Protein AF-A0A2V7XRM6-F1 (afdb_monomer_lite)

Radius of gyration: 22.79 Å; chains: 1; bounding box: 56×53×59 Å

Sequence (124 aa):
MPLRDEDVHMRMMQILADRYPNARVGYSDHTVGLLAPAVAAAAGARVIEKHITLDRATPVRNFQKKGRYLGTDHVLSLEPAELAEMVRNIRLIETMLGDRQWRRSAGELKLREFLRARFHQDAS

pLDDT: mean 89.22, std 11.48, range [47.28, 98.62]

Structure (mmCIF, N/CA/C/O backbone):
data_AF-A0A2V7XRM6-F1
#
_entry.id   AF-A0A2V7XRM6-F1
#
loop_
_atom_site.group_PDB
_atom_site.id
_atom_site.type_symbol
_atom_site.label_atom_id
_atom_site.label_alt_id
_atom_site.label_comp_id
_atom_site.label_asym_id
_atom_site.label_entity_id
_atom_site.label_seq_id
_atom_site.pdbx_PDB_ins_code
_atom_site.Cartn_x
_atom_site.Cartn_y
_atom_site.Cartn_z
_atom_site.occupancy
_atom_site.B_iso_or_equiv
_atom_site.auth_seq_id
_atom_site.auth_comp_id
_atom_site.auth_asym_id
_atom_site.auth_atom_id
_atom_site.pdbx_PDB_model_num
ATOM 1 N N . MET A 1 1 ? 3.335 -8.779 -19.206 1.00 66.06 1 MET A N 1
ATOM 2 C CA . MET A 1 1 ? 2.170 -7.880 -19.390 1.00 66.06 1 MET A CA 1
ATOM 3 C C . MET A 1 1 ? 1.652 -7.512 -18.009 1.00 66.06 1 MET A C 1
ATOM 5 O O . MET A 1 1 ? 1.792 -8.358 -17.133 1.00 66.06 1 MET A O 1
ATOM 9 N N . PRO A 1 2 ? 1.148 -6.287 -17.785 1.00 82.81 2 PRO A N 1
ATOM 10 C CA . PRO A 1 2 ? 0.633 -5.901 -16.473 1.00 82.81 2 PRO A CA 1
ATOM 11 C C . PRO A 1 2 ? -0.606 -6.713 -16.101 1.00 82.81 2 PRO A C 1
ATOM 13 O O . PRO A 1 2 ? -1.366 -7.121 -16.982 1.00 82.81 2 PRO A O 1
ATOM 16 N N . LEU A 1 3 ? -0.809 -6.913 -14.799 1.00 89.31 3 LEU A N 1
ATOM 17 C CA . LEU A 1 3 ? -2.057 -7.450 -14.265 1.00 89.31 3 LEU A CA 1
ATOM 18 C C . LEU A 1 3 ? -3.174 -6.424 -14.493 1.00 89.31 3 LEU A C 1
ATOM 20 O O . LEU A 1 3 ? -2.994 -5.247 -14.176 1.00 89.31 3 LEU A O 1
ATOM 24 N N . ARG A 1 4 ? -4.303 -6.859 -15.060 1.00 93.19 4 ARG A N 1
ATOM 25 C CA . ARG A 1 4 ? -5.484 -6.005 -15.246 1.00 93.19 4 ARG A CA 1
ATOM 26 C C . ARG A 1 4 ? -6.198 -5.819 -13.915 1.00 93.19 4 ARG A C 1
ATOM 28 O O . ARG A 1 4 ? -6.246 -6.748 -13.113 1.00 93.19 4 ARG A O 1
ATOM 35 N N . ASP A 1 5 ? -6.818 -4.660 -13.724 1.00 93.56 5 ASP A N 1
ATOM 36 C CA . ASP A 1 5 ? -7.482 -4.304 -12.463 1.00 93.56 5 ASP A CA 1
ATOM 37 C C . ASP A 1 5 ? -8.573 -5.308 -12.053 1.00 93.56 5 ASP A C 1
ATOM 39 O O . ASP A 1 5 ? -8.703 -5.659 -10.882 1.00 93.56 5 ASP A O 1
ATOM 43 N N . GLU A 1 6 ? -9.319 -5.826 -13.029 1.00 95.94 6 GLU A N 1
ATOM 44 C CA . GLU A 1 6 ? -10.367 -6.837 -12.838 1.00 95.94 6 GLU A CA 1
ATOM 45 C C . GLU A 1 6 ? -9.845 -8.192 -12.328 1.00 95.94 6 GLU A C 1
ATOM 47 O O . GLU A 1 6 ? -10.576 -8.902 -11.642 1.00 95.94 6 GLU A O 1
ATOM 52 N N . ASP A 1 7 ? -8.569 -8.511 -12.568 1.00 95.81 7 ASP A N 1
ATOM 53 C CA . ASP A 1 7 ? -7.941 -9.778 -12.168 1.00 95.81 7 ASP A CA 1
ATOM 54 C C . ASP A 1 7 ? -7.197 -9.685 -10.817 1.00 95.81 7 ASP A C 1
ATOM 56 O O . ASP A 1 7 ? -6.658 -10.675 -10.325 1.00 95.81 7 ASP A O 1
ATOM 60 N N . VAL A 1 8 ? -7.144 -8.501 -10.194 1.00 95.19 8 VAL A N 1
ATOM 61 C CA . VAL A 1 8 ? -6.350 -8.234 -8.977 1.00 95.19 8 VAL A CA 1
ATOM 62 C C . VAL A 1 8 ? -6.817 -9.040 -7.762 1.00 95.19 8 VAL A C 1
ATOM 64 O O . VAL A 1 8 ? -6.008 -9.460 -6.937 1.00 95.19 8 VAL A O 1
ATOM 67 N N . HIS A 1 9 ? -8.130 -9.231 -7.616 1.00 94.75 9 HIS A N 1
ATOM 68 C CA . HIS A 1 9 ? -8.739 -10.067 -6.571 1.00 94.75 9 HIS A CA 1
ATOM 69 C C . HIS A 1 9 ? -8.218 -9.825 -5.131 1.00 94.75 9 HIS A C 1
ATOM 71 O O . HIS A 1 9 ? -8.052 -10.758 -4.344 1.00 94.75 9 HIS A O 1
ATOM 7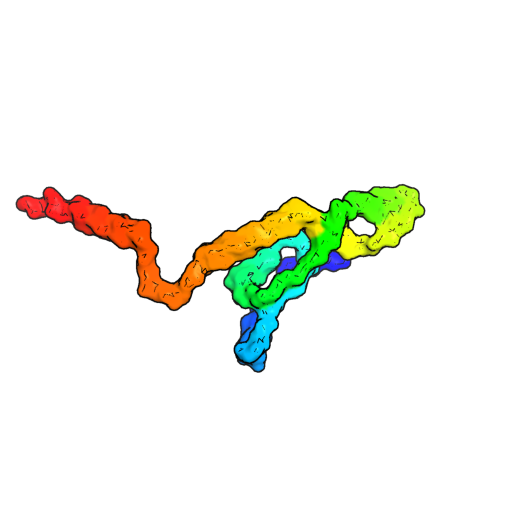7 N N . MET A 1 10 ? -8.037 -8.564 -4.717 1.00 94.50 10 MET A N 1
ATOM 78 C CA . MET A 1 10 ? -7.475 -8.202 -3.397 1.00 94.50 10 MET A CA 1
ATOM 79 C C . MET A 1 10 ? -8.197 -8.784 -2.173 1.00 94.50 10 MET A C 1
ATOM 81 O O . MET A 1 10 ? -7.577 -8.955 -1.123 1.00 94.50 10 MET A O 1
ATOM 85 N N . ARG A 1 11 ? -9.489 -9.128 -2.281 1.00 95.94 11 ARG A N 1
ATOM 86 C CA . ARG A 1 11 ? -10.231 -9.799 -1.195 1.00 95.94 11 ARG A CA 1
ATOM 87 C C . ARG A 1 11 ? -9.639 -11.161 -0.820 1.00 95.94 11 ARG A C 1
ATOM 89 O O . ARG A 1 11 ? -9.872 -11.624 0.294 1.00 95.94 11 ARG A O 1
ATOM 96 N N . MET A 1 12 ? -8.820 -11.765 -1.682 1.00 96.06 12 MET A N 1
ATOM 97 C CA . MET A 1 12 ? -8.066 -12.974 -1.350 1.00 96.06 12 MET A CA 1
ATOM 98 C C . MET A 1 12 ? -7.184 -12.799 -0.112 1.00 96.06 12 MET A C 1
ATOM 100 O O . MET A 1 12 ? -7.014 -13.757 0.635 1.00 96.06 12 MET A O 1
ATOM 104 N N . MET A 1 13 ? -6.695 -11.587 0.175 1.00 97.19 13 MET A N 1
ATOM 105 C CA . MET A 1 13 ? -5.936 -11.338 1.403 1.00 97.19 13 MET A CA 1
ATOM 106 C C . MET A 1 13 ? -6.758 -11.602 2.669 1.00 97.19 13 MET A C 1
ATOM 108 O O . MET A 1 13 ? -6.229 -12.156 3.628 1.00 97.19 13 MET A O 1
ATOM 112 N N . GLN A 1 14 ? -8.048 -11.251 2.668 1.00 96.00 14 GLN A N 1
ATOM 113 C CA . GLN A 1 14 ? -8.943 -11.493 3.806 1.00 96.00 14 GLN A CA 1
ATOM 114 C C . GLN A 1 14 ? -9.182 -12.993 3.982 1.00 96.00 14 GLN A C 1
ATOM 116 O O . GLN A 1 14 ? -9.004 -13.519 5.072 1.00 96.00 14 GLN A O 1
ATOM 121 N N . ILE A 1 15 ? -9.449 -13.702 2.880 1.00 97.12 15 ILE A N 1
ATOM 122 C CA . ILE A 1 15 ? -9.617 -15.163 2.884 1.00 97.12 15 ILE A CA 1
ATOM 123 C C . ILE A 1 15 ? -8.363 -15.863 3.430 1.00 97.12 15 ILE A C 1
ATOM 125 O O . ILE A 1 15 ? -8.467 -16.808 4.213 1.00 97.12 15 ILE A O 1
ATOM 129 N N . LEU A 1 16 ? -7.170 -15.412 3.028 1.00 97.19 16 LEU A N 1
ATOM 130 C CA . LEU A 1 16 ? -5.907 -15.953 3.530 1.00 97.19 16 LEU A CA 1
ATOM 131 C C . LEU A 1 16 ? -5.695 -15.632 5.012 1.00 97.19 16 LEU A C 1
ATOM 133 O O . LEU A 1 16 ? -5.226 -16.499 5.744 1.00 97.19 16 LEU A O 1
ATOM 137 N N . ALA A 1 17 ? -6.054 -14.429 5.461 1.00 96.31 17 ALA A N 1
ATOM 138 C CA . ALA A 1 17 ? -5.926 -14.038 6.861 1.00 96.31 17 ALA A CA 1
ATOM 139 C C . ALA A 1 17 ? -6.861 -14.863 7.758 1.00 96.31 17 ALA A C 1
ATOM 141 O O . ALA A 1 17 ? -6.432 -15.341 8.805 1.00 96.31 17 ALA A O 1
ATOM 142 N N . ASP A 1 18 ? -8.096 -15.101 7.311 1.00 96.81 18 ASP A N 1
ATOM 143 C CA . ASP A 1 18 ? -9.075 -15.923 8.026 1.00 96.81 18 ASP A CA 1
ATOM 144 C C . ASP A 1 18 ? -8.635 -17.392 8.092 1.00 96.81 18 ASP A C 1
ATOM 146 O O . ASP A 1 18 ? -8.766 -18.049 9.126 1.00 96.81 18 ASP A O 1
ATOM 150 N N . ARG A 1 19 ? -8.078 -17.923 6.994 1.00 98.00 19 ARG A N 1
ATOM 151 C CA . ARG A 1 19 ? -7.600 -19.312 6.928 1.00 98.00 19 ARG A CA 1
ATOM 152 C C . ARG A 1 19 ? -6.309 -19.538 7.713 1.00 98.00 19 ARG A C 1
ATOM 154 O O . ARG A 1 19 ? -6.109 -20.628 8.246 1.00 98.00 19 ARG A O 1
ATOM 161 N N . TYR A 1 20 ? -5.437 -18.536 7.775 1.00 97.38 20 TYR A N 1
ATOM 162 C CA . TYR A 1 20 ? -4.132 -18.615 8.425 1.00 97.38 20 TYR A CA 1
ATOM 163 C C . TYR A 1 20 ? -3.979 -17.487 9.458 1.00 97.38 20 TYR A C 1
ATOM 165 O O . TYR A 1 20 ? -3.164 -16.584 9.263 1.00 97.38 20 TYR A O 1
ATOM 173 N N . PRO A 1 21 ? -4.703 -17.543 10.593 1.00 95.44 21 PRO A N 1
ATOM 174 C CA . PRO A 1 21 ? -4.791 -16.429 11.546 1.00 95.44 21 PRO A CA 1
ATOM 175 C C . PRO A 1 21 ? -3.453 -16.049 12.200 1.00 95.44 21 PRO A C 1
ATOM 177 O O . PRO A 1 21 ? -3.292 -14.932 12.685 1.00 95.44 21 PRO A O 1
ATOM 180 N N . ASN A 1 22 ? -2.476 -16.961 12.193 1.00 96.69 22 ASN A N 1
ATOM 181 C CA . ASN A 1 22 ? -1.135 -16.727 12.734 1.00 96.69 22 ASN A CA 1
ATOM 182 C C . ASN A 1 22 ? -0.122 -16.252 11.674 1.00 96.69 22 ASN A C 1
ATOM 184 O O . ASN A 1 22 ? 1.024 -15.954 12.011 1.00 96.69 22 ASN A O 1
ATOM 188 N N . ALA A 1 23 ? -0.508 -16.199 10.395 1.00 96.19 23 ALA A N 1
ATOM 189 C CA . ALA A 1 23 ? 0.355 -15.758 9.308 1.00 96.19 23 ALA A CA 1
ATOM 190 C C . ALA A 1 23 ? 0.183 -14.259 9.032 1.00 96.19 23 ALA A C 1
ATOM 192 O O . ALA A 1 23 ? -0.901 -13.687 9.144 1.00 96.19 23 ALA A O 1
ATOM 193 N N . ARG A 1 24 ? 1.271 -13.607 8.614 1.00 96.50 24 ARG A N 1
ATOM 194 C CA . ARG A 1 24 ? 1.213 -12.239 8.090 1.00 96.50 24 ARG A CA 1
ATOM 195 C C . ARG A 1 24 ? 0.893 -12.303 6.603 1.00 96.50 24 ARG A C 1
ATOM 197 O O . ARG A 1 24 ? 1.717 -12.766 5.823 1.00 96.50 24 ARG A O 1
ATOM 204 N N . VAL A 1 25 ? -0.284 -11.819 6.220 1.00 97.94 25 VAL A N 1
ATOM 205 C CA . VAL A 1 25 ? -0.695 -11.744 4.814 1.00 97.94 25 VAL A CA 1
ATOM 206 C C . VAL A 1 25 ? -0.215 -10.431 4.201 1.00 97.94 25 VAL A C 1
ATOM 208 O O . VAL A 1 25 ? -0.394 -9.365 4.789 1.00 97.94 25 VAL A O 1
ATOM 211 N N . GLY A 1 26 ? 0.412 -10.514 3.031 1.00 97.56 26 GLY A N 1
ATOM 212 C CA . GLY A 1 26 ? 0.855 -9.371 2.235 1.00 97.56 26 GLY A CA 1
ATOM 213 C C . GLY A 1 26 ? 0.271 -9.391 0.824 1.00 97.56 26 GLY A C 1
ATOM 214 O O . GLY A 1 26 ? -0.566 -10.234 0.503 1.00 97.56 26 GLY A O 1
ATOM 215 N N . TYR A 1 27 ? 0.737 -8.468 -0.011 1.00 97.62 27 TYR A N 1
ATOM 216 C CA . TYR A 1 27 ? 0.345 -8.326 -1.410 1.00 97.62 27 TYR A CA 1
ATOM 217 C C . TYR A 1 27 ? 1.586 -8.108 -2.281 1.00 97.62 27 TYR A C 1
ATOM 219 O O . TYR A 1 27 ? 2.364 -7.193 -2.018 1.00 97.62 27 TYR A O 1
ATOM 227 N N . SER A 1 28 ? 1.770 -8.943 -3.303 1.00 95.94 28 SER A N 1
ATOM 228 C CA . SER A 1 28 ? 2.782 -8.729 -4.343 1.00 95.94 28 SER A CA 1
ATOM 229 C C . SER A 1 28 ? 2.090 -8.226 -5.602 1.00 95.94 28 SER A C 1
ATOM 231 O O . SER A 1 28 ? 1.108 -8.817 -6.055 1.00 95.94 28 SER A O 1
ATOM 233 N N . ASP A 1 29 ? 2.544 -7.082 -6.106 1.00 94.44 29 ASP A N 1
ATOM 234 C CA . ASP A 1 29 ? 1.805 -6.284 -7.071 1.00 94.44 29 ASP A CA 1
ATOM 235 C C . ASP A 1 29 ? 2.466 -6.227 -8.453 1.00 94.44 29 ASP A C 1
ATOM 237 O O . ASP A 1 29 ? 3.616 -5.812 -8.602 1.00 94.44 29 ASP A O 1
ATOM 241 N N . HIS A 1 30 ? 1.672 -6.521 -9.485 1.00 92.62 30 HIS A N 1
ATOM 242 C CA . HIS A 1 30 ? 2.064 -6.463 -10.899 1.00 92.62 30 HIS A CA 1
ATOM 243 C C . HIS A 1 30 ? 1.159 -5.544 -11.745 1.00 92.62 30 HIS A C 1
ATOM 245 O O . HIS A 1 30 ? 1.177 -5.604 -12.978 1.00 92.62 30 HIS A O 1
ATOM 251 N N . THR A 1 31 ? 0.347 -4.702 -11.099 1.00 92.75 31 THR A N 1
ATOM 252 C CA . THR A 1 31 ? -0.478 -3.678 -11.766 1.00 92.75 31 THR A CA 1
ATOM 253 C C . THR A 1 31 ? 0.350 -2.464 -12.201 1.00 92.75 31 THR A C 1
ATOM 255 O O . THR A 1 31 ? 1.510 -2.307 -11.808 1.00 92.75 31 THR A O 1
ATOM 258 N N . VAL A 1 32 ? -0.230 -1.571 -13.006 1.00 90.50 32 VAL A N 1
ATOM 259 C CA . VAL A 1 32 ? 0.407 -0.291 -13.357 1.00 90.50 32 VAL A CA 1
ATOM 260 C C . VAL A 1 32 ? 0.117 0.760 -12.283 1.00 90.50 32 VAL A C 1
ATOM 262 O O . VAL A 1 32 ? -1.016 0.922 -11.838 1.00 90.50 32 VAL A O 1
ATOM 265 N N . GLY A 1 33 ? 1.143 1.525 -11.908 1.00 92.00 33 GLY A N 1
ATOM 266 C CA . GLY A 1 33 ? 1.000 2.664 -11.003 1.00 92.00 33 GLY A CA 1
ATOM 267 C C . GLY A 1 33 ? 0.922 2.282 -9.524 1.00 92.00 33 GLY A C 1
ATOM 268 O O . GLY A 1 33 ? 1.470 1.266 -9.094 1.00 92.00 33 GLY A O 1
ATOM 269 N N . LEU A 1 34 ? 0.290 3.165 -8.743 1.00 96.56 34 LEU A N 1
ATOM 270 C CA . LEU A 1 34 ? 0.379 3.195 -7.275 1.00 96.56 34 LEU A CA 1
ATOM 271 C C . LEU A 1 34 ? -0.941 2.887 -6.558 1.00 96.56 34 LEU A C 1
ATOM 273 O O . LEU A 1 34 ? -0.968 2.809 -5.328 1.00 96.56 34 LEU A O 1
ATOM 277 N N . LEU A 1 35 ? -2.033 2.715 -7.306 1.00 96.75 35 LEU A N 1
ATOM 278 C CA . LEU A 1 35 ? -3.353 2.513 -6.718 1.00 96.75 35 LEU A CA 1
ATOM 279 C C . LEU A 1 35 ? -3.441 1.164 -6.002 1.00 96.75 35 LEU A C 1
ATOM 281 O O . LEU A 1 35 ? -3.889 1.112 -4.859 1.00 96.75 35 LEU A O 1
ATOM 285 N N . ALA A 1 36 ? -2.978 0.082 -6.632 1.00 96.50 36 ALA A N 1
ATOM 286 C CA . ALA A 1 36 ? -3.095 -1.236 -6.027 1.00 96.50 36 ALA A CA 1
ATOM 287 C C . ALA A 1 36 ? -2.300 -1.376 -4.707 1.00 96.50 36 ALA A C 1
ATOM 289 O O . ALA A 1 36 ? -2.881 -1.833 -3.722 1.00 96.50 36 ALA A O 1
ATOM 290 N N . PRO A 1 37 ? -1.039 -0.908 -4.598 1.00 97.31 37 PRO A N 1
ATOM 291 C CA . PRO A 1 37 ? -0.313 -0.874 -3.326 1.00 97.31 37 PRO A CA 1
ATOM 292 C C . PRO A 1 37 ? -1.047 -0.085 -2.234 1.00 97.31 37 PRO A C 1
ATOM 294 O O . PRO A 1 37 ? -1.123 -0.528 -1.088 1.00 97.31 37 PRO A O 1
ATOM 297 N N . ALA A 1 38 ? -1.632 1.065 -2.586 1.00 97.88 38 ALA A N 1
ATOM 298 C CA . ALA A 1 38 ? -2.402 1.883 -1.653 1.00 97.88 38 ALA A CA 1
ATOM 299 C C . ALA A 1 38 ? -3.650 1.144 -1.141 1.00 97.88 38 ALA A C 1
ATOM 301 O O . ALA A 1 38 ? -3.885 1.075 0.068 1.00 97.88 38 ALA A O 1
ATOM 302 N N . VAL A 1 39 ? -4.423 0.530 -2.041 1.00 97.44 39 VAL A N 1
ATOM 303 C CA . VAL A 1 39 ? -5.606 -0.257 -1.663 1.00 97.44 39 VAL A CA 1
ATOM 304 C C . VAL A 1 39 ? -5.205 -1.476 -0.833 1.00 97.44 39 VAL A C 1
ATOM 306 O O . VAL A 1 39 ? -5.875 -1.779 0.152 1.00 97.44 39 VAL A O 1
ATOM 309 N N . ALA A 1 40 ? -4.092 -2.140 -1.155 1.00 97.81 40 ALA A N 1
ATOM 310 C CA . ALA A 1 40 ? -3.600 -3.273 -0.381 1.00 97.81 40 ALA A CA 1
ATOM 311 C C . ALA A 1 40 ? -3.238 -2.879 1.060 1.00 97.81 40 ALA A C 1
ATOM 313 O O . ALA A 1 40 ? -3.622 -3.579 2.001 1.00 97.81 40 ALA A O 1
ATOM 314 N N . ALA A 1 41 ? -2.566 -1.737 1.246 1.00 97.69 41 ALA A N 1
ATOM 315 C CA . ALA A 1 41 ? -2.273 -1.190 2.571 1.00 97.69 41 ALA A CA 1
ATOM 316 C C . ALA A 1 41 ? -3.564 -0.913 3.354 1.00 97.69 41 ALA A C 1
ATOM 318 O O . ALA A 1 41 ? -3.708 -1.364 4.492 1.00 97.69 41 ALA A O 1
ATOM 319 N N . ALA A 1 42 ? -4.537 -0.250 2.720 1.00 96.69 42 ALA A N 1
ATOM 320 C CA . ALA A 1 42 ? -5.840 0.031 3.322 1.00 96.69 42 ALA A CA 1
ATOM 321 C C . ALA A 1 42 ? -6.618 -1.250 3.676 1.00 96.69 42 ALA A C 1
ATOM 323 O O . ALA A 1 42 ? -7.308 -1.305 4.693 1.00 96.69 42 ALA A O 1
ATOM 324 N N . ALA A 1 43 ? -6.474 -2.303 2.869 1.00 95.25 43 ALA A N 1
ATOM 325 C CA . ALA A 1 43 ? -7.094 -3.607 3.080 1.00 95.25 43 ALA A CA 1
ATOM 326 C C . ALA A 1 43 ? -6.387 -4.467 4.147 1.00 95.25 43 ALA A C 1
ATOM 328 O O . ALA A 1 43 ? -6.862 -5.561 4.457 1.00 95.25 43 ALA A O 1
ATOM 329 N N . GLY A 1 44 ? -5.289 -3.980 4.736 1.00 93.88 44 GLY A N 1
ATOM 330 C CA . GLY A 1 44 ? -4.612 -4.616 5.864 1.00 93.88 44 GLY A CA 1
ATOM 331 C C . GLY A 1 44 ? -3.394 -5.467 5.504 1.00 93.88 44 GLY A C 1
ATOM 332 O O . GLY A 1 44 ? -2.922 -6.212 6.368 1.00 93.88 44 GLY A O 1
ATOM 333 N N . ALA A 1 45 ? -2.862 -5.352 4.281 1.00 97.44 45 ALA A N 1
ATOM 334 C CA . ALA A 1 45 ? -1.615 -6.011 3.899 1.00 97.44 45 ALA A CA 1
ATOM 335 C C . ALA A 1 45 ? -0.485 -5.667 4.887 1.00 97.44 45 ALA A C 1
ATOM 337 O O . ALA A 1 45 ? -0.278 -4.512 5.257 1.00 97.44 45 ALA A O 1
ATOM 338 N N . ARG A 1 46 ? 0.258 -6.684 5.330 1.00 96.62 46 ARG A N 1
ATOM 339 C CA . ARG A 1 46 ? 1.400 -6.543 6.254 1.00 96.62 46 ARG A CA 1
ATOM 340 C C . ARG A 1 46 ? 2.732 -6.359 5.544 1.00 96.62 46 ARG A C 1
ATOM 342 O O . ARG A 1 46 ? 3.685 -5.888 6.155 1.00 96.62 46 ARG A O 1
ATOM 349 N N . VAL A 1 47 ? 2.791 -6.758 4.282 1.00 97.56 47 VAL A N 1
ATOM 350 C CA . VAL A 1 47 ? 3.941 -6.613 3.393 1.00 97.56 47 VAL A CA 1
ATOM 351 C C . VAL A 1 47 ? 3.393 -6.245 2.023 1.00 97.56 47 VAL A C 1
ATOM 353 O O . VAL A 1 47 ? 2.382 -6.808 1.605 1.00 97.56 47 VAL A O 1
ATOM 356 N N . ILE A 1 48 ? 4.043 -5.301 1.350 1.00 98.06 48 ILE A N 1
ATOM 357 C CA . ILE A 1 48 ? 3.751 -4.948 -0.037 1.00 98.06 48 ILE A CA 1
ATOM 358 C C . ILE A 1 48 ? 5.041 -5.107 -0.829 1.00 98.06 48 ILE A C 1
ATOM 360 O O . ILE A 1 48 ? 6.072 -4.552 -0.448 1.00 98.06 48 ILE A O 1
ATOM 364 N N . GLU A 1 49 ? 4.971 -5.858 -1.919 1.00 97.06 49 GLU A N 1
ATOM 365 C CA . GLU A 1 49 ? 6.067 -6.063 -2.857 1.00 97.06 49 GLU A CA 1
ATOM 366 C C . GLU A 1 49 ? 5.722 -5.421 -4.203 1.00 97.06 49 GLU A C 1
ATOM 368 O O . GLU A 1 49 ? 4.593 -5.521 -4.686 1.00 97.06 49 GLU A O 1
ATOM 373 N N . LYS A 1 50 ? 6.700 -4.729 -4.792 1.00 94.56 50 LYS A N 1
ATOM 374 C CA . LYS A 1 50 ? 6.584 -4.058 -6.085 1.00 94.56 50 LYS A CA 1
ATOM 375 C C . LYS A 1 50 ? 7.953 -4.049 -6.753 1.00 94.56 50 LYS A C 1
ATOM 377 O O . LYS A 1 50 ? 8.960 -3.788 -6.093 1.00 94.56 50 LYS A O 1
ATOM 382 N N . HIS A 1 51 ? 7.997 -4.309 -8.055 1.00 92.81 51 HIS A N 1
ATOM 383 C CA . HIS A 1 51 ? 9.245 -4.222 -8.809 1.00 92.81 51 HIS A CA 1
ATOM 384 C C . HIS A 1 51 ? 9.699 -2.763 -8.951 1.00 92.81 51 HIS A C 1
ATOM 386 O O . HIS A 1 51 ? 8.874 -1.859 -9.109 1.00 92.81 51 HIS A O 1
ATOM 392 N N . ILE A 1 52 ? 11.015 -2.541 -8.921 1.00 92.69 52 ILE A N 1
ATOM 393 C CA . ILE A 1 52 ? 11.629 -1.218 -9.071 1.00 92.69 52 ILE A CA 1
ATOM 394 C C . ILE A 1 52 ? 12.722 -1.242 -10.138 1.00 92.69 52 ILE A C 1
ATOM 396 O O . ILE A 1 52 ? 13.386 -2.255 -10.358 1.00 92.69 52 ILE A O 1
ATOM 400 N N . THR A 1 53 ? 12.937 -0.107 -10.791 1.00 90.94 53 THR A N 1
ATOM 401 C CA . THR A 1 53 ? 14.016 0.083 -11.755 1.00 90.94 53 THR A CA 1
ATOM 402 C C . THR A 1 53 ? 14.599 1.485 -11.635 1.00 90.94 53 THR A C 1
ATOM 404 O O . THR A 1 53 ? 13.941 2.395 -11.145 1.00 90.94 53 THR A O 1
ATOM 407 N N . LEU A 1 54 ? 15.850 1.671 -12.057 1.00 89.62 54 LEU A N 1
ATOM 408 C CA . LEU A 1 54 ? 16.474 2.998 -12.063 1.00 89.62 54 LEU A CA 1
ATOM 409 C C . LEU A 1 54 ? 16.029 3.843 -13.263 1.00 89.62 54 LEU A C 1
ATOM 411 O O . LEU A 1 54 ? 16.083 5.065 -13.187 1.00 89.62 54 LEU A O 1
ATOM 415 N N . ASP A 1 55 ? 15.614 3.195 -14.354 1.00 86.25 55 ASP A N 1
ATOM 416 C CA . ASP A 1 55 ? 15.151 3.853 -15.574 1.00 86.25 55 ASP A CA 1
ATOM 417 C C . ASP A 1 55 ? 14.323 2.889 -16.438 1.00 86.25 55 ASP A C 1
ATOM 419 O O . ASP A 1 55 ? 14.818 1.845 -16.882 1.00 86.25 55 ASP A O 1
ATOM 423 N N . ARG A 1 56 ? 13.068 3.254 -16.720 1.00 85.19 56 ARG A N 1
ATOM 424 C CA . ARG A 1 56 ? 12.182 2.507 -17.628 1.00 85.19 56 ARG A CA 1
ATOM 425 C C . ARG A 1 56 ? 12.459 2.792 -19.100 1.00 85.19 56 ARG A C 1
ATOM 427 O O . ARG A 1 56 ? 12.153 1.961 -19.958 1.00 85.19 56 ARG A O 1
ATOM 434 N N . ALA A 1 57 ? 13.022 3.956 -19.422 1.00 82.25 57 ALA A N 1
ATOM 435 C CA . ALA A 1 57 ? 13.149 4.443 -20.789 1.00 82.25 57 ALA A CA 1
ATOM 436 C C . ALA A 1 57 ? 14.286 3.758 -21.557 1.00 82.25 57 ALA A C 1
ATOM 438 O O . ALA A 1 57 ? 14.118 3.444 -22.739 1.00 82.25 57 ALA A O 1
ATOM 439 N N . THR A 1 58 ? 15.436 3.506 -20.924 1.00 80.12 58 THR A N 1
ATOM 440 C CA . THR A 1 58 ? 16.598 2.893 -21.596 1.00 80.12 58 THR A CA 1
ATOM 441 C C . THR A 1 58 ? 16.295 1.516 -22.207 1.00 80.12 58 THR A C 1
ATOM 443 O O . THR A 1 58 ? 16.590 1.332 -23.393 1.00 80.12 58 THR A O 1
ATOM 446 N N . PRO A 1 59 ? 15.656 0.562 -21.499 1.00 75.44 59 PRO A N 1
ATOM 447 C CA . PRO A 1 59 ? 15.224 -0.714 -22.080 1.00 75.44 59 PRO A CA 1
ATOM 448 C C . PRO A 1 59 ? 14.371 -0.577 -23.346 1.00 75.44 59 PRO A C 1
ATOM 450 O O . PRO A 1 59 ? 14.630 -1.245 -24.350 1.00 75.44 59 PRO A O 1
ATOM 453 N N . VAL A 1 60 ? 13.385 0.323 -23.320 1.00 74.81 60 VAL A N 1
ATOM 454 C CA . VAL A 1 60 ? 12.462 0.550 -24.442 1.00 74.81 60 VAL A CA 1
ATOM 455 C C . VAL A 1 60 ? 13.198 1.163 -25.634 1.00 74.81 60 VAL A C 1
ATOM 457 O O . VAL A 1 60 ? 13.059 0.683 -26.760 1.00 74.81 60 VAL A O 1
ATOM 460 N N . ARG A 1 61 ? 14.044 2.172 -25.392 1.00 78.25 61 ARG A N 1
ATOM 461 C CA . ARG A 1 61 ? 14.863 2.821 -26.430 1.00 78.25 61 ARG A CA 1
ATOM 462 C C . ARG A 1 61 ? 15.830 1.839 -27.090 1.00 78.25 61 ARG A C 1
ATOM 464 O O . ARG A 1 61 ? 16.007 1.887 -28.306 1.00 78.25 61 ARG A O 1
ATOM 471 N N . ASN A 1 62 ? 16.438 0.944 -26.312 1.00 75.94 62 ASN A N 1
ATOM 472 C CA . ASN A 1 62 ? 17.346 -0.077 -26.835 1.00 75.94 62 ASN A CA 1
ATOM 473 C C . ASN A 1 62 ? 16.612 -1.065 -27.741 1.00 75.94 62 ASN A C 1
ATOM 475 O O . ASN A 1 62 ? 17.084 -1.332 -28.843 1.00 75.94 62 ASN A O 1
ATOM 479 N N . PHE A 1 63 ? 15.435 -1.540 -27.332 1.00 75.69 63 PHE A N 1
ATOM 480 C CA . PHE A 1 63 ? 14.612 -2.421 -28.160 1.00 75.69 63 PHE A CA 1
ATOM 481 C C . PHE A 1 63 ? 14.185 -1.754 -29.478 1.00 75.69 63 PHE A C 1
ATOM 483 O O . PHE A 1 63 ? 14.349 -2.336 -30.549 1.00 75.69 63 PHE A O 1
ATOM 490 N N . GLN A 1 64 ? 13.721 -0.500 -29.423 1.00 76.88 64 GLN A N 1
ATOM 491 C CA . GLN A 1 64 ? 13.319 0.270 -30.611 1.00 76.88 64 GLN A CA 1
ATOM 492 C C . GLN A 1 64 ? 14.466 0.464 -31.616 1.00 76.88 64 GLN A C 1
ATOM 494 O O . GLN A 1 64 ? 14.234 0.498 -32.822 1.00 76.88 64 GLN A O 1
ATOM 499 N N . LYS A 1 65 ? 15.714 0.536 -31.138 1.00 83.44 65 LYS A N 1
ATOM 500 C CA . LYS A 1 65 ? 16.926 0.633 -31.970 1.00 83.44 65 LYS A CA 1
ATOM 501 C C . LYS A 1 65 ? 17.454 -0.725 -32.469 1.00 83.44 65 LYS A C 1
ATOM 503 O O . LYS A 1 65 ? 18.582 -0.781 -32.949 1.00 83.44 65 LYS A O 1
ATOM 508 N N . LYS A 1 66 ? 16.675 -1.814 -32.359 1.00 75.50 66 LYS A N 1
ATOM 509 C CA . LYS A 1 66 ? 17.102 -3.213 -32.607 1.00 75.50 66 LYS A CA 1
ATOM 510 C C . LYS A 1 66 ? 18.276 -3.675 -31.724 1.00 75.50 66 LYS A C 1
ATOM 512 O O . LYS A 1 66 ? 18.989 -4.613 -32.069 1.00 75.50 66 LYS A O 1
ATOM 517 N N . GLY A 1 67 ? 18.483 -3.015 -30.587 1.00 71.31 67 GLY A N 1
ATOM 518 C CA . GLY A 1 67 ? 19.418 -3.436 -29.549 1.00 71.31 67 GLY A CA 1
ATOM 519 C C . GLY A 1 67 ? 18.845 -4.550 -28.667 1.00 71.31 67 GLY A C 1
ATOM 520 O O . GLY A 1 67 ? 17.733 -5.038 -28.874 1.00 71.31 67 GLY A O 1
ATOM 521 N N . ARG A 1 68 ? 19.614 -4.961 -27.651 1.00 71.12 68 ARG A N 1
ATOM 522 C CA . ARG A 1 68 ? 19.238 -6.044 -26.728 1.00 71.12 68 ARG A CA 1
ATOM 523 C C . ARG A 1 68 ? 17.944 -5.708 -25.974 1.00 71.12 68 ARG A C 1
ATOM 525 O O . ARG A 1 68 ? 17.863 -4.678 -25.309 1.00 71.12 68 ARG A O 1
ATOM 532 N N . TYR A 1 69 ? 16.965 -6.610 -26.037 1.00 66.50 69 TYR A N 1
ATOM 533 C CA . TYR A 1 69 ? 15.756 -6.551 -25.218 1.00 66.50 69 TYR A CA 1
ATOM 534 C C . TYR A 1 69 ? 16.096 -6.867 -23.756 1.00 66.50 69 TYR A C 1
ATOM 536 O O . TYR A 1 69 ? 16.670 -7.918 -23.474 1.00 66.50 69 TYR A O 1
ATOM 544 N N . LEU A 1 70 ? 15.767 -5.958 -22.834 1.00 68.12 70 LEU A N 1
ATOM 545 C CA . LEU A 1 70 ? 16.087 -6.087 -21.403 1.00 68.12 70 LEU A CA 1
ATOM 546 C C . LEU A 1 70 ? 14.915 -6.627 -20.559 1.00 68.12 70 LEU A C 1
ATOM 548 O O . LEU A 1 70 ? 15.000 -6.632 -19.340 1.00 68.12 70 LEU A O 1
ATOM 552 N N . GLY A 1 71 ? 13.847 -7.129 -21.191 1.00 69.19 71 GLY A N 1
ATOM 553 C CA . GLY A 1 71 ? 12.716 -7.758 -20.499 1.00 69.19 71 GLY A CA 1
ATOM 554 C C . GLY A 1 71 ? 11.558 -6.807 -20.178 1.00 69.19 71 GLY A C 1
ATOM 555 O O . GLY A 1 71 ? 11.702 -5.584 -20.175 1.00 69.19 71 GLY A O 1
ATOM 556 N N . THR A 1 72 ? 10.382 -7.385 -19.924 1.00 68.69 72 THR A N 1
ATOM 557 C CA . THR A 1 72 ? 9.137 -6.646 -19.643 1.00 68.69 72 THR A CA 1
ATOM 558 C C . THR A 1 72 ? 9.081 -6.034 -18.251 1.00 68.69 72 THR A C 1
ATOM 560 O O . THR A 1 72 ? 8.369 -5.051 -18.058 1.00 68.69 72 THR A O 1
ATOM 563 N N . ASP A 1 73 ? 9.806 -6.601 -17.287 1.00 70.94 73 ASP A N 1
ATOM 564 C CA . ASP A 1 73 ? 9.656 -6.249 -15.871 1.00 70.94 73 ASP A CA 1
ATOM 565 C C . ASP A 1 73 ? 10.124 -4.826 -15.584 1.00 70.94 73 ASP A C 1
ATOM 567 O O . ASP A 1 73 ? 9.531 -4.134 -14.760 1.00 70.94 73 ASP A O 1
ATOM 571 N N . HIS A 1 74 ? 11.106 -4.339 -16.346 1.00 70.62 74 HIS A N 1
ATOM 572 C CA . HIS A 1 74 ? 11.532 -2.945 -16.293 1.00 70.62 74 HIS A CA 1
ATOM 573 C C . HIS A 1 74 ? 10.397 -1.977 -16.629 1.00 70.62 74 HIS A C 1
ATOM 575 O O . HIS A 1 74 ? 10.281 -0.949 -15.982 1.00 70.62 74 HIS A O 1
ATOM 581 N N . VAL A 1 75 ? 9.531 -2.299 -17.593 1.00 69.00 75 VAL A N 1
ATOM 582 C CA . VAL A 1 75 ? 8.474 -1.384 -18.063 1.00 69.00 75 VAL A CA 1
ATOM 583 C C . VAL A 1 75 ? 7.363 -1.210 -17.021 1.00 69.00 75 VAL A C 1
ATOM 585 O O . VAL A 1 75 ? 6.714 -0.170 -16.981 1.00 69.00 75 VAL A O 1
ATOM 588 N N . LEU A 1 76 ? 7.160 -2.217 -16.169 1.00 75.81 76 LEU A N 1
ATOM 589 C CA . LEU A 1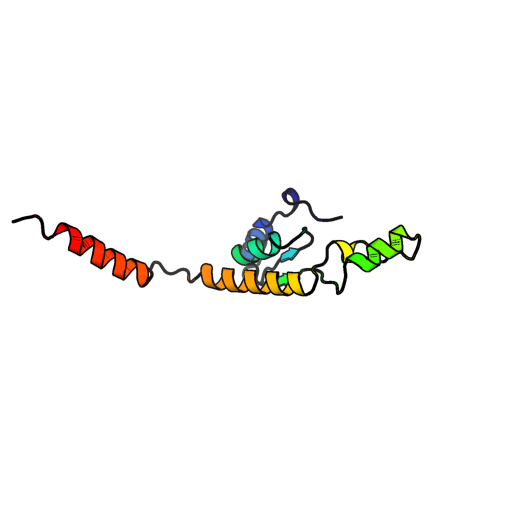 76 ? 6.113 -2.241 -15.139 1.00 75.81 76 LEU A CA 1
ATOM 590 C C . LEU A 1 76 ? 6.622 -1.869 -13.742 1.00 75.81 76 LEU A C 1
ATOM 592 O O . LEU A 1 76 ? 5.833 -1.740 -12.807 1.00 75.81 76 LEU A O 1
ATOM 596 N N . SER A 1 77 ? 7.936 -1.715 -13.605 1.00 88.56 77 SER A N 1
ATOM 597 C CA . SER A 1 77 ? 8.590 -1.343 -12.358 1.00 88.56 77 SER A CA 1
ATOM 598 C C . SER A 1 77 ? 8.350 0.124 -12.006 1.00 88.56 77 SER A C 1
ATOM 600 O O . SER A 1 77 ? 8.128 0.955 -12.883 1.00 88.56 77 SER A O 1
ATOM 602 N N . LEU A 1 78 ? 8.450 0.460 -10.724 1.00 93.44 78 LEU A N 1
ATOM 603 C CA . LEU A 1 78 ? 8.498 1.850 -10.277 1.00 93.44 78 LEU A CA 1
ATOM 604 C C . LEU A 1 78 ? 9.911 2.415 -10.409 1.00 93.44 78 LEU A C 1
ATOM 606 O O . LEU A 1 78 ? 10.896 1.736 -10.120 1.00 93.44 78 LEU A O 1
ATOM 610 N N . GLU A 1 79 ? 10.009 3.682 -10.775 1.00 94.69 79 GLU A N 1
ATOM 611 C CA . GLU A 1 79 ? 11.232 4.468 -10.639 1.00 94.69 79 GLU A CA 1
ATOM 612 C C . GLU A 1 79 ? 11.369 5.034 -9.215 1.00 94.69 79 GLU A C 1
ATOM 614 O O . GLU A 1 79 ? 10.397 5.054 -8.451 1.00 94.69 79 GLU A O 1
ATOM 619 N N . PRO A 1 80 ? 12.557 5.528 -8.809 1.00 95.75 80 PRO A N 1
ATOM 620 C CA . PRO A 1 80 ? 12.798 5.944 -7.425 1.00 95.75 80 PRO A CA 1
ATOM 621 C C . PRO A 1 80 ? 11.810 6.991 -6.886 1.00 95.75 80 PRO A C 1
ATOM 623 O O . PRO A 1 80 ? 11.432 6.938 -5.714 1.00 95.75 80 PRO A O 1
ATOM 626 N N . ALA A 1 81 ? 11.355 7.925 -7.729 1.00 96.81 81 ALA A N 1
ATOM 627 C CA . ALA A 1 81 ? 10.371 8.936 -7.339 1.00 96.81 81 ALA A CA 1
ATOM 628 C C . ALA A 1 81 ? 8.986 8.326 -7.056 1.00 96.81 81 ALA A C 1
ATOM 630 O O . ALA A 1 81 ? 8.355 8.675 -6.056 1.00 96.81 81 ALA A O 1
ATOM 631 N N . GLU A 1 82 ? 8.551 7.379 -7.891 1.00 96.88 82 GLU A N 1
ATOM 632 C CA . GLU A 1 82 ? 7.286 6.654 -7.729 1.00 96.88 82 GLU A CA 1
ATOM 633 C C . GLU A 1 82 ? 7.343 5.704 -6.528 1.00 96.88 82 GLU A C 1
ATOM 635 O O . GLU A 1 82 ? 6.371 5.592 -5.787 1.00 96.88 82 GLU A O 1
ATOM 640 N N . LEU A 1 83 ? 8.490 5.064 -6.275 1.00 97.31 83 LEU A N 1
ATOM 641 C CA . LEU A 1 83 ? 8.704 4.270 -5.063 1.00 97.31 83 LEU A CA 1
ATOM 642 C C . LEU A 1 83 ? 8.566 5.141 -3.808 1.00 97.31 83 LEU A C 1
ATOM 644 O O . LEU A 1 83 ? 7.876 4.764 -2.860 1.00 97.31 83 LEU A O 1
ATOM 648 N N . ALA A 1 84 ? 9.200 6.316 -3.798 1.00 98.31 84 ALA A N 1
ATOM 649 C CA . ALA A 1 84 ? 9.088 7.251 -2.684 1.00 98.31 84 ALA A CA 1
ATOM 650 C C . ALA A 1 84 ? 7.636 7.713 -2.485 1.00 98.31 84 ALA A C 1
ATOM 652 O O . ALA A 1 84 ? 7.178 7.834 -1.350 1.00 98.31 84 ALA A O 1
ATOM 653 N N . GLU A 1 85 ? 6.897 7.939 -3.569 1.00 98.56 85 GLU A N 1
ATOM 654 C CA . GLU A 1 85 ? 5.472 8.260 -3.517 1.00 98.56 85 GLU A CA 1
ATOM 655 C C . GLU A 1 85 ? 4.629 7.110 -2.968 1.00 98.56 85 GLU A C 1
ATOM 657 O O . GLU A 1 85 ? 3.823 7.329 -2.066 1.00 98.56 85 GLU A O 1
ATOM 662 N N . MET A 1 86 ? 4.869 5.881 -3.427 1.00 98.44 86 MET A N 1
ATOM 663 C CA . MET A 1 86 ? 4.204 4.682 -2.923 1.00 98.44 86 MET A CA 1
ATOM 664 C C . MET A 1 86 ? 4.373 4.557 -1.408 1.00 98.44 86 MET A C 1
ATOM 666 O O . MET A 1 86 ? 3.394 4.391 -0.682 1.00 98.44 86 MET A O 1
ATOM 670 N N . VAL A 1 87 ? 5.608 4.697 -0.915 1.00 98.44 87 VAL A N 1
ATOM 671 C CA . VAL A 1 87 ? 5.908 4.631 0.521 1.00 98.44 87 VAL A CA 1
ATOM 672 C C . VAL A 1 87 ? 5.205 5.756 1.279 1.00 98.44 87 VAL A C 1
ATOM 674 O O . VAL A 1 87 ? 4.593 5.489 2.313 1.00 98.44 87 VAL A O 1
ATOM 677 N N . ARG A 1 88 ? 5.235 6.998 0.776 1.00 98.62 88 ARG A N 1
ATOM 678 C CA . ARG A 1 88 ? 4.513 8.122 1.400 1.00 98.62 88 ARG A CA 1
ATOM 679 C C . ARG A 1 88 ? 3.014 7.844 1.500 1.00 98.62 88 ARG A C 1
ATOM 681 O O . ARG A 1 88 ? 2.448 8.015 2.577 1.00 98.62 88 ARG A O 1
ATOM 688 N N . ASN A 1 89 ? 2.393 7.375 0.420 1.00 98.50 89 ASN A N 1
ATOM 689 C CA . ASN A 1 89 ? 0.965 7.065 0.383 1.00 98.50 89 ASN A CA 1
ATOM 690 C C . ASN A 1 89 ? 0.607 5.967 1.391 1.00 98.50 89 ASN A C 1
ATOM 692 O O . ASN A 1 89 ? -0.350 6.126 2.142 1.00 98.50 89 ASN A O 1
ATOM 696 N N . ILE A 1 90 ? 1.412 4.904 1.484 1.00 98.50 90 ILE A N 1
ATOM 697 C CA . ILE A 1 90 ? 1.217 3.834 2.475 1.00 98.50 90 ILE A CA 1
ATOM 698 C C . ILE A 1 90 ? 1.269 4.394 3.907 1.00 98.50 90 ILE A C 1
ATOM 700 O O . ILE A 1 90 ? 0.385 4.095 4.707 1.00 98.50 90 ILE A O 1
ATOM 704 N N . ARG A 1 91 ? 2.245 5.254 4.234 1.00 98.31 91 ARG A N 1
ATOM 705 C CA . ARG A 1 91 ? 2.362 5.863 5.577 1.00 98.31 91 ARG A CA 1
ATOM 706 C C . ARG A 1 91 ? 1.210 6.814 5.907 1.00 98.31 91 ARG A C 1
ATOM 708 O O . ARG A 1 91 ? 0.746 6.856 7.048 1.00 98.31 91 ARG A O 1
ATOM 715 N N . LEU A 1 92 ? 0.723 7.561 4.918 1.00 98.44 92 LEU A N 1
ATOM 716 C CA . LEU A 1 92 ? -0.472 8.390 5.079 1.00 98.44 92 LEU A CA 1
ATOM 717 C C . LEU A 1 92 ? -1.709 7.529 5.336 1.00 98.44 92 LEU A C 1
ATOM 719 O O . LEU A 1 92 ? -2.476 7.841 6.240 1.00 98.44 92 LEU A O 1
ATOM 723 N N . ILE A 1 93 ? -1.873 6.423 4.610 1.00 98.12 93 ILE A N 1
ATOM 724 C CA . ILE A 1 93 ? -2.989 5.490 4.801 1.00 98.12 93 ILE A CA 1
ATOM 725 C C . ILE A 1 93 ? -2.959 4.880 6.202 1.00 98.12 93 ILE A C 1
ATOM 727 O O . ILE A 1 93 ? -3.981 4.888 6.877 1.00 98.12 93 ILE A O 1
ATOM 731 N N . GLU A 1 94 ? -1.801 4.423 6.683 1.00 95.94 94 GLU A N 1
ATOM 732 C CA . GLU A 1 94 ? -1.654 3.927 8.061 1.00 95.94 94 GLU A CA 1
ATOM 733 C C . GLU A 1 94 ? -2.091 4.972 9.098 1.00 95.94 94 GLU A C 1
ATOM 735 O O . GLU A 1 94 ? -2.750 4.635 10.079 1.00 95.94 94 GLU A O 1
ATOM 740 N N . THR A 1 95 ? -1.786 6.248 8.849 1.00 96.38 95 THR A N 1
ATOM 741 C CA . THR A 1 95 ? -2.226 7.360 9.705 1.00 96.38 95 THR A CA 1
ATOM 742 C C . THR A 1 95 ? -3.739 7.580 9.613 1.00 96.38 95 THR A C 1
ATOM 744 O O . THR A 1 95 ? -4.401 7.752 10.635 1.00 96.38 95 THR A O 1
ATOM 747 N N . MET A 1 96 ? -4.301 7.563 8.400 1.00 96.06 96 MET A N 1
ATOM 748 C CA . MET A 1 96 ? -5.729 7.786 8.140 1.00 96.06 96 MET A CA 1
ATOM 749 C C . MET A 1 96 ? -6.617 6.668 8.690 1.00 96.06 96 MET A C 1
ATOM 751 O O . MET A 1 96 ? -7.730 6.945 9.127 1.00 96.06 96 MET A O 1
ATOM 755 N N . LEU A 1 97 ? -6.140 5.420 8.673 1.00 95.25 97 LEU A N 1
ATOM 756 C CA . LEU A 1 97 ? -6.872 4.269 9.208 1.00 95.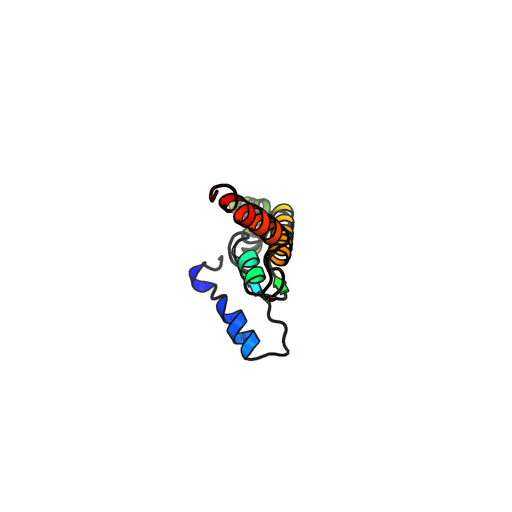25 97 LEU A CA 1
ATOM 757 C C . LEU A 1 97 ? -7.125 4.391 10.715 1.00 95.25 97 LEU A C 1
ATOM 759 O O . LEU A 1 97 ? -8.126 3.867 11.202 1.00 95.25 97 LEU A O 1
ATOM 763 N N . GLY A 1 98 ? -6.244 5.085 11.440 1.00 92.00 98 GLY A N 1
ATOM 764 C CA . GLY A 1 98 ? -6.388 5.311 12.873 1.00 92.00 98 GLY A CA 1
ATOM 765 C C . GLY A 1 98 ? -6.474 4.013 13.680 1.00 92.00 98 GLY A C 1
ATOM 766 O O . GLY A 1 98 ? -5.852 3.001 13.353 1.00 92.00 98 GLY A O 1
ATOM 767 N N . ASP A 1 99 ? -7.241 4.050 14.769 1.00 89.94 99 ASP A N 1
ATOM 768 C CA . ASP A 1 99 ? -7.515 2.885 15.606 1.00 89.94 99 ASP A CA 1
ATOM 769 C C . ASP A 1 99 ? -8.967 2.408 15.463 1.00 89.94 99 ASP A C 1
ATOM 771 O O . ASP A 1 99 ? -9.846 3.102 14.957 1.00 89.94 99 ASP A O 1
ATOM 775 N N . ARG A 1 100 ? -9.232 1.181 15.922 1.00 90.81 100 ARG A N 1
ATOM 776 C CA . ARG A 1 100 ? -10.578 0.591 15.920 1.00 90.81 100 ARG A CA 1
ATOM 777 C C . ARG A 1 100 ? -11.349 0.914 17.202 1.00 90.81 100 ARG A C 1
ATOM 779 O O . ARG A 1 100 ? -12.032 0.040 17.735 1.00 90.81 100 ARG A O 1
ATOM 786 N N . GLN A 1 101 ? -11.217 2.130 17.730 1.00 93.62 101 GLN A N 1
ATOM 787 C CA . GLN A 1 101 ? -11.955 2.555 18.919 1.00 93.62 101 GLN A CA 1
ATOM 788 C C . GLN A 1 101 ? -13.176 3.391 18.542 1.00 93.62 101 GLN A C 1
ATOM 790 O O . GLN A 1 101 ? -13.117 4.298 17.717 1.00 93.62 101 GLN A O 1
ATOM 795 N N . TRP A 1 102 ? -14.298 3.123 19.208 1.00 92.50 102 TRP A N 1
ATOM 796 C CA . TRP A 1 102 ? -15.506 3.932 19.076 1.00 92.50 102 TRP A CA 1
ATOM 797 C C . TRP A 1 102 ? -15.353 5.246 19.854 1.00 92.50 102 TRP A C 1
ATOM 799 O O . TRP A 1 102 ? -15.806 5.379 20.993 1.00 92.50 102 TRP A O 1
ATOM 809 N N . ARG A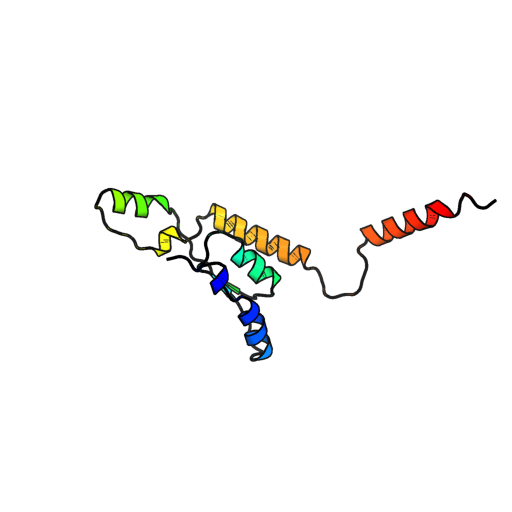 1 103 ? -14.667 6.226 19.260 1.00 93.62 103 ARG A N 1
ATOM 810 C CA . ARG A 1 103 ? -14.445 7.546 19.861 1.00 93.62 103 ARG A CA 1
ATOM 811 C C . ARG A 1 103 ? -14.475 8.659 18.822 1.00 93.62 103 ARG A C 1
ATOM 813 O O . ARG A 1 103 ? -14.151 8.450 17.662 1.00 93.62 103 ARG A O 1
ATOM 820 N N . ARG A 1 104 ? -14.860 9.854 19.274 1.00 91.75 104 ARG A N 1
ATOM 821 C CA . ARG A 1 104 ? -14.793 11.082 18.474 1.00 91.75 104 ARG A CA 1
ATOM 822 C C . ARG A 1 104 ? -13.386 11.659 18.527 1.00 91.75 104 ARG A C 1
ATOM 824 O O . ARG A 1 104 ? -12.732 11.607 19.569 1.00 91.75 104 ARG A O 1
ATOM 831 N N . SER A 1 105 ? -12.960 12.261 17.430 1.00 91.94 105 SER A N 1
ATOM 832 C CA . SER A 1 105 ? -11.760 13.085 17.376 1.00 91.94 105 SER A CA 1
ATOM 833 C C . SER A 1 105 ? -11.896 14.325 18.268 1.00 91.94 105 SER A C 1
ATOM 835 O O . SER A 1 105 ? -12.995 14.801 18.573 1.00 91.94 105 SER A O 1
ATOM 837 N N . ALA A 1 106 ? -10.759 14.903 18.659 1.00 92.62 106 ALA A N 1
ATOM 838 C CA . ALA A 1 106 ? -10.743 16.155 19.413 1.00 92.62 106 ALA A CA 1
ATOM 839 C C . ALA A 1 106 ? -11.445 17.302 18.656 1.00 92.62 106 ALA A C 1
ATOM 841 O O . ALA A 1 106 ? -12.097 18.141 19.275 1.00 92.62 106 ALA A O 1
ATOM 842 N N . GLY A 1 107 ? -11.344 17.320 17.321 1.00 94.06 107 GLY A N 1
ATOM 843 C CA . GLY A 1 107 ? -12.036 18.290 16.471 1.00 94.06 107 GLY A CA 1
ATOM 844 C C . GLY A 1 107 ? -13.557 18.142 16.532 1.00 94.06 107 GLY A C 1
ATOM 845 O O . GLY A 1 107 ? -14.261 19.132 16.717 1.00 94.06 107 GLY A O 1
ATOM 846 N N . GLU A 1 108 ? -14.067 16.911 16.470 1.00 94.50 108 GLU A N 1
ATOM 847 C CA . GLU A 1 108 ? -15.505 16.638 16.596 1.00 94.50 108 GLU A CA 1
ATOM 848 C C . GLU A 1 108 ? -16.057 16.997 17.980 1.00 94.50 108 GLU A C 1
ATOM 850 O O . GLU A 1 108 ? -17.190 17.467 18.079 1.00 94.50 108 GLU A O 1
ATOM 855 N N . LEU A 1 109 ? -15.284 16.801 19.054 1.00 95.06 109 LEU A N 1
ATOM 856 C CA . LEU A 1 109 ? -15.700 17.200 20.404 1.00 95.06 109 LEU A CA 1
ATOM 857 C C . LEU A 1 109 ? -15.857 18.722 20.518 1.00 95.06 109 LEU A C 1
ATOM 859 O O . LEU A 1 109 ? -16.911 19.180 20.961 1.00 95.06 109 LEU A O 1
ATOM 863 N N . LYS A 1 110 ? -14.871 19.487 20.030 1.00 95.00 110 LYS A N 1
ATOM 864 C CA . LYS A 1 110 ? -14.935 20.958 19.971 1.00 95.00 110 LYS A CA 1
ATOM 865 C C . LYS A 1 110 ? -16.116 21.439 19.127 1.00 95.00 110 LYS A C 1
ATOM 867 O O . LYS A 1 110 ? -16.856 22.328 19.539 1.00 95.00 110 LYS A O 1
ATOM 872 N N . LEU A 1 111 ? -16.326 20.824 17.961 1.00 94.19 111 LEU A N 1
ATOM 873 C CA . LEU A 1 111 ? -17.441 21.166 17.080 1.00 94.19 111 LEU A CA 1
ATOM 874 C C . LEU A 1 111 ? -18.794 20.880 17.744 1.00 94.19 111 LEU A C 1
ATOM 876 O O . LEU A 1 111 ? -19.708 21.696 17.663 1.00 94.19 111 LEU A O 1
ATOM 880 N N . ARG A 1 112 ? -18.928 19.747 18.441 1.00 93.25 112 ARG A N 1
ATOM 881 C CA . ARG A 1 112 ? -20.146 19.395 19.181 1.00 93.25 112 ARG A CA 1
ATOM 882 C C . ARG A 1 112 ? -20.465 20.418 20.272 1.00 93.25 112 ARG A C 1
ATOM 884 O O . ARG A 1 112 ? -21.631 20.761 20.439 1.00 93.25 112 ARG A O 1
ATOM 891 N N . GLU A 1 113 ? -19.465 20.866 21.027 1.00 92.00 113 GLU A N 1
ATOM 892 C CA . GLU A 1 113 ? -19.631 21.896 22.065 1.00 92.00 113 GLU A CA 1
ATOM 893 C C . GLU A 1 113 ? -20.104 23.219 21.461 1.00 92.00 113 GLU A C 1
ATOM 895 O O . GLU A 1 113 ? -21.113 23.767 21.904 1.00 92.00 113 GLU A O 1
ATOM 900 N N . PHE A 1 114 ? -19.449 23.663 20.385 1.00 91.44 114 PHE A N 1
ATOM 901 C CA . PHE A 1 114 ? -19.837 24.860 19.642 1.00 91.44 114 PHE A CA 1
ATOM 902 C C . PHE A 1 114 ? -21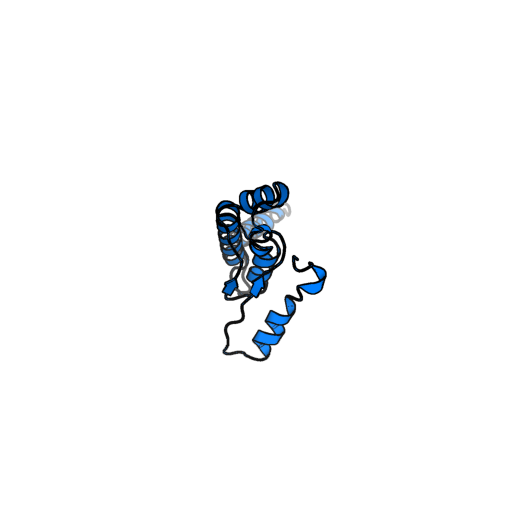.286 24.791 19.131 1.00 91.44 114 PHE A C 1
ATOM 904 O O . PHE A 1 114 ? -22.067 25.716 19.345 1.00 91.44 114 PHE A O 1
ATOM 911 N N . LEU A 1 115 ? -21.675 23.680 18.494 1.00 92.81 115 LEU A N 1
ATOM 912 C CA . LEU A 1 115 ? -23.023 23.512 17.943 1.00 92.81 115 LEU A CA 1
ATOM 913 C C . LEU A 1 115 ? -24.106 23.43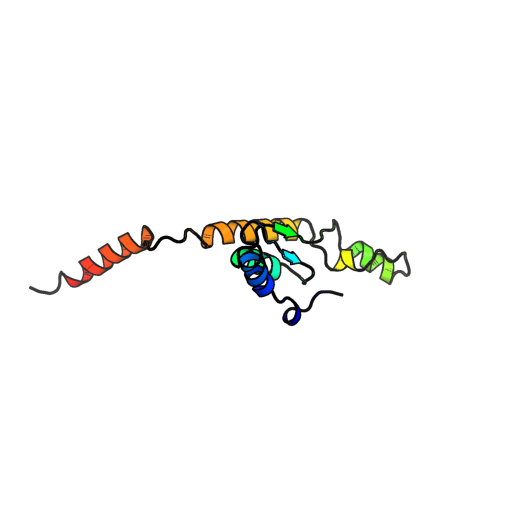8 19.028 1.00 92.81 115 LEU A C 1
ATOM 915 O O . LEU A 1 115 ? -25.210 23.929 18.811 1.00 92.81 115 LEU A O 1
ATOM 919 N N . ARG A 1 116 ? -23.808 22.858 20.197 1.00 90.00 116 ARG A N 1
ATOM 920 C CA . ARG A 1 116 ? -24.754 22.796 21.326 1.00 90.00 116 ARG A CA 1
ATOM 921 C C . ARG A 1 116 ? -24.977 24.158 21.968 1.00 90.00 116 ARG A C 1
ATOM 923 O O . ARG A 1 116 ? -26.108 24.484 22.296 1.00 90.00 116 ARG A O 1
ATOM 930 N N . ALA A 1 117 ? -23.929 24.966 22.107 1.00 85.56 117 ALA A N 1
ATOM 931 C CA . ALA A 1 117 ? -24.048 26.311 22.664 1.00 85.56 117 ALA A CA 1
ATOM 932 C C . ALA A 1 117 ? -24.857 27.267 21.765 1.00 85.56 117 ALA A C 1
ATOM 934 O O . ALA A 1 117 ? -25.406 28.250 22.256 1.00 85.56 117 ALA A O 1
ATOM 935 N N . ARG A 1 118 ? -24.958 26.971 20.461 1.00 78.75 118 ARG A N 1
ATOM 936 C CA . ARG A 1 118 ? -25.549 27.863 19.454 1.00 78.75 118 ARG A CA 1
ATOM 937 C C . ARG A 1 118 ? -27.059 28.087 19.596 1.00 78.75 118 ARG A C 1
ATOM 939 O O . ARG A 1 118 ? -27.518 29.154 19.223 1.00 78.75 118 ARG A O 1
ATOM 946 N N . PHE A 1 119 ? -27.817 27.121 20.115 1.00 66.69 119 PHE A N 1
ATOM 947 C CA . PHE A 1 119 ? -29.289 27.195 20.161 1.00 66.69 119 PHE A CA 1
ATOM 948 C C . PHE A 1 119 ? -29.867 27.440 21.564 1.00 66.69 119 PHE A C 1
ATOM 950 O O . PHE A 1 119 ? -31.081 27.496 21.724 1.00 66.69 119 PHE A O 1
ATOM 957 N N . HIS A 1 120 ? -29.024 27.599 22.589 1.00 59.25 120 HIS A N 1
ATOM 958 C CA . HIS A 1 120 ? -29.472 27.905 23.954 1.00 59.25 120 HIS A CA 1
ATOM 959 C C . HIS A 1 120 ? -29.628 29.412 24.236 1.00 59.25 120 HIS A C 1
ATOM 961 O O . HIS A 1 120 ? -29.965 29.769 25.359 1.00 59.25 120 HIS A O 1
ATOM 967 N N . GLN A 1 121 ? -29.390 30.292 23.254 1.00 56.53 121 GLN A N 1
ATOM 968 C CA . GLN A 1 121 ? -29.493 31.750 23.434 1.00 56.53 121 GLN A CA 1
ATOM 969 C C . GLN A 1 121 ? -30.793 32.378 22.894 1.00 56.53 121 GLN A C 1
ATOM 971 O O . GLN A 1 121 ? -31.014 33.556 23.145 1.00 56.53 121 GLN A O 1
ATOM 976 N N . ASP A 1 122 ? -31.676 31.606 22.244 1.00 55.06 122 ASP A N 1
ATOM 977 C CA . ASP A 1 122 ? -32.897 32.130 21.595 1.00 55.06 122 ASP A CA 1
ATOM 978 C C . ASP A 1 122 ? -34.214 31.748 22.312 1.00 55.06 122 ASP A C 1
ATOM 980 O O . ASP A 1 122 ? -35.299 31.942 21.768 1.00 55.06 122 ASP A O 1
ATOM 984 N N . ALA A 1 123 ? -34.148 31.192 23.526 1.00 54.09 123 ALA A N 1
ATOM 985 C CA . ALA A 1 123 ? -35.325 30.851 24.335 1.00 54.09 123 ALA A CA 1
ATOM 986 C C . ALA A 1 123 ? -35.331 31.656 25.646 1.00 54.09 123 ALA A C 1
ATOM 988 O O . ALA A 1 123 ? -34.979 31.139 26.707 1.00 54.09 123 ALA A O 1
ATOM 989 N N . SER A 1 124 ? -35.685 32.937 25.532 1.00 47.28 124 SER A N 1
ATOM 990 C CA . SER A 1 124 ? -36.105 33.826 26.627 1.00 47.28 124 SER A CA 1
ATOM 991 C C . SER A 1 124 ? -37.621 33.920 26.690 1.00 47.28 124 SER A C 1
ATOM 993 O O . SER A 1 124 ? -38.207 34.082 25.594 1.00 47.28 124 SER A O 1
#

Secondary structure (DSSP, 8-state):
-PPPGGG--TTHHHHHHHH-TTS---EEE-SSSSHHHHHHHHTT-S-EEE-B-S-SHHHHHHHHTT-----SHHHHSBPHHHHHHHHHHHHHHHHHH--S-----HHHHHHHHHHHHTTSSS--

Foldseek 3Di:
DADDPVRQPLCVQVVCCVVCVPDQAADEHRHAAQVVLLVRLLVPHPDYHFAADQDLVVQVVQVVVVHDRPDDRSNRGHHPVRVVVNVVSSVVSVVVSPDPDPDDDPVVVVVVVVVVVVPPPPDD